Protein AF-A0A961MLX3-F1 (afdb_monomer_lite)

Foldseek 3Di:
DDDDDDDDDDDDPDDDDDDDDDDDDPDPPDPCPPFFDAEQQRAGDHPPDHELAFGPAQDWDWDWDDDPQKIKTWTKTRPGRFKIKIWIWMKRAQPWDQDPVRDIDSGDIDIKIFMKMKGWPDDCDQVDDAFTKMWIFTRPPMPCPGTDIDIHTDDDDD

Sequence (158 aa):
MSQKRLRAGAAVLTMASATALAVGQTAPAQEARPRPSLNLYGTTGLIDMPSAQAQPDGQISISYSQFGETSRRNFNFQILPRLSGTLRYSTIKNWGQNDDNGVYDPTYDLYDRSFDLQLQILDEDYDGWVPSLALGFRDFLGTGVYSSEYLVASKTVA

pLDDT: mean 83.06, std 21.14, range [33.16, 97.88]

Radius of gyration: 25.74 Å; chains: 1; bounding box: 54×80×64 Å

Secondary structure (DSSP, 8-state):
--------------------------------PPPPPB-TTSSBBSSS-B-SPPPPTT-EEEEEEEETTEEEEEEEEEEETTEEEEEEEEEETT--EE-TTS-EETTPPEEEEEEEEEEEEE---SSSSPPEEEEEEEEEES-STT-EEEEEEE----

Structure (mmCIF, N/CA/C/O backbone):
data_AF-A0A961MLX3-F1
#
_entry.id   AF-A0A961MLX3-F1
#
loop_
_atom_site.group_PDB
_atom_site.id
_atom_site.type_symbol
_atom_site.label_atom_id
_atom_site.label_alt_id
_atom_site.label_comp_id
_atom_site.label_asym_id
_atom_site.label_entity_id
_atom_site.label_seq_id
_atom_site.pdbx_PDB_ins_code
_atom_site.Cartn_x
_atom_site.Cartn_y
_atom_site.Cartn_z
_atom_site.occupancy
_atom_site.B_iso_or_equiv
_atom_site.auth_seq_id
_atom_site.auth_comp_id
_atom_site.auth_asym_id
_atom_site.auth_atom_id
_atom_site.pdbx_PDB_model_num
ATOM 1 N N . MET A 1 1 ? 35.496 69.525 -7.543 1.00 43.38 1 MET A N 1
ATOM 2 C CA . MET A 1 1 ? 34.568 68.545 -8.148 1.00 43.38 1 MET A CA 1
ATOM 3 C C . MET A 1 1 ? 34.378 67.403 -7.167 1.00 43.38 1 MET A C 1
ATOM 5 O O . MET A 1 1 ? 35.348 66.776 -6.773 1.00 43.38 1 MET A O 1
ATOM 9 N N . SER A 1 2 ? 33.143 67.260 -6.691 1.00 43.69 2 SER A N 1
ATOM 10 C CA . SER A 1 2 ? 32.658 66.187 -5.813 1.00 43.69 2 SER A CA 1
ATOM 11 C C . SER A 1 2 ? 32.575 64.854 -6.575 1.00 43.69 2 SER A C 1
ATOM 13 O O . SER A 1 2 ? 32.663 64.885 -7.800 1.00 43.69 2 SER A O 1
ATOM 15 N N . GLN A 1 3 ? 32.337 63.758 -5.835 1.00 37.81 3 GLN A N 1
ATOM 16 C CA . GLN A 1 3 ? 31.861 62.399 -6.194 1.00 37.81 3 GLN A CA 1
ATOM 17 C C . GLN A 1 3 ? 32.848 61.331 -5.686 1.00 37.81 3 GLN A C 1
ATOM 19 O O . GLN A 1 3 ? 34.026 61.389 -5.997 1.00 37.81 3 GLN A O 1
ATOM 24 N N . LYS A 1 4 ? 32.492 60.292 -4.932 1.00 37.03 4 LYS A N 1
ATOM 25 C CA . LYS A 1 4 ? 31.349 59.943 -4.073 1.00 37.03 4 LYS A CA 1
ATOM 26 C C . LYS A 1 4 ? 31.884 58.774 -3.224 1.00 37.03 4 LYS A C 1
ATOM 28 O O . LYS A 1 4 ? 32.527 57.874 -3.754 1.00 37.03 4 LYS A O 1
ATOM 33 N N . ARG A 1 5 ? 31.676 58.804 -1.906 1.00 39.97 5 ARG A N 1
ATOM 34 C CA . ARG A 1 5 ? 32.113 57.748 -0.974 1.00 39.97 5 ARG A CA 1
ATOM 35 C C . ARG A 1 5 ? 31.166 56.548 -1.066 1.00 39.97 5 ARG A C 1
ATOM 37 O O . ARG A 1 5 ? 29.972 56.731 -0.849 1.00 39.97 5 ARG A O 1
ATOM 44 N N . LEU A 1 6 ? 31.686 55.340 -1.291 1.00 40.78 6 LEU A N 1
ATOM 45 C CA . LEU A 1 6 ? 30.962 54.094 -1.013 1.00 40.78 6 LEU A CA 1
ATOM 46 C C . LEU A 1 6 ? 31.455 53.523 0.318 1.00 40.78 6 LEU A C 1
ATOM 48 O O . LEU A 1 6 ? 32.586 53.064 0.443 1.00 40.78 6 LEU A O 1
ATOM 52 N N . ARG A 1 7 ? 30.596 53.615 1.334 1.00 37.34 7 ARG A N 1
ATOM 53 C CA . ARG A 1 7 ? 30.758 52.941 2.623 1.00 37.34 7 ARG A CA 1
ATOM 54 C C . ARG A 1 7 ? 30.156 51.543 2.495 1.00 37.34 7 ARG A C 1
ATOM 56 O O . ARG A 1 7 ? 28.944 51.427 2.348 1.00 37.34 7 ARG A O 1
ATOM 63 N N . ALA A 1 8 ? 30.987 50.508 2.557 1.00 38.72 8 ALA A N 1
ATOM 64 C CA . ALA A 1 8 ? 30.527 49.140 2.761 1.00 38.72 8 ALA A CA 1
ATOM 65 C C . ALA A 1 8 ? 30.094 48.997 4.229 1.00 38.72 8 ALA A C 1
ATOM 67 O O . ALA A 1 8 ? 30.926 48.980 5.135 1.00 38.72 8 ALA A O 1
ATOM 68 N N . GLY A 1 9 ? 28.783 48.998 4.469 1.00 33.16 9 GLY A N 1
ATOM 69 C CA . GLY A 1 9 ? 28.202 48.703 5.773 1.00 33.16 9 GLY A CA 1
ATOM 70 C C . GLY A 1 9 ? 28.169 47.194 5.990 1.00 33.16 9 GLY A C 1
ATOM 71 O O . GLY A 1 9 ? 27.467 46.485 5.276 1.00 33.16 9 GLY A O 1
ATOM 72 N N . ALA A 1 10 ? 28.926 46.710 6.973 1.00 35.66 10 ALA A N 1
ATOM 73 C CA . ALA A 1 10 ? 28.793 45.357 7.491 1.00 35.66 10 ALA A CA 1
ATOM 74 C C . ALA A 1 10 ? 27.501 45.275 8.320 1.00 35.66 10 ALA A C 1
ATOM 76 O O . ALA A 1 10 ? 27.455 45.731 9.461 1.00 35.66 10 ALA A O 1
ATOM 77 N N . ALA A 1 11 ? 26.435 44.736 7.729 1.00 33.75 11 ALA A N 1
ATOM 78 C CA . ALA A 1 11 ? 25.225 44.374 8.455 1.00 33.75 11 ALA A CA 1
ATOM 79 C C . ALA A 1 11 ? 25.429 42.982 9.068 1.00 33.75 11 ALA A C 1
ATOM 81 O O . ALA A 1 11 ? 25.346 41.962 8.386 1.00 33.75 11 ALA A O 1
ATOM 82 N N . VAL A 1 12 ? 25.751 42.955 10.360 1.00 34.78 12 VAL A N 1
ATOM 83 C CA . VAL A 1 12 ? 25.765 41.742 11.181 1.00 34.78 12 VAL A CA 1
ATOM 84 C C . VAL A 1 12 ? 24.313 41.307 11.379 1.00 34.78 12 VAL A C 1
ATOM 86 O O . VAL A 1 12 ? 23.543 41.980 12.060 1.00 34.78 12 VAL A O 1
ATOM 89 N N . LEU A 1 13 ? 23.931 40.196 10.752 1.00 33.34 13 LEU A N 1
ATOM 90 C CA . LEU A 1 13 ? 22.625 39.568 10.925 1.00 33.34 13 LEU A CA 1
ATOM 91 C C . LEU A 1 13 ? 22.658 38.731 12.217 1.00 33.34 13 LEU A C 1
ATOM 93 O O . LEU A 1 13 ? 23.042 37.564 12.213 1.00 33.34 13 LEU A O 1
ATOM 97 N N . THR A 1 14 ? 22.308 39.331 13.352 1.00 35.12 14 THR A N 1
ATOM 98 C CA . THR A 1 14 ? 22.075 38.589 14.599 1.00 35.12 14 THR A CA 1
ATOM 99 C C . THR A 1 14 ? 20.741 37.849 14.503 1.00 35.12 14 THR A C 1
ATOM 101 O O . THR A 1 14 ? 19.685 38.453 14.681 1.00 35.12 14 THR A O 1
ATOM 104 N N . MET A 1 15 ? 20.776 36.541 14.230 1.00 34.03 15 MET A N 1
ATOM 105 C CA . MET A 1 15 ? 19.631 35.660 14.468 1.00 34.03 15 MET A CA 1
ATOM 106 C C . MET A 1 15 ? 19.489 35.425 15.974 1.00 34.03 15 MET A C 1
ATOM 108 O O . MET A 1 15 ? 20.294 34.725 16.584 1.00 34.03 15 MET A O 1
ATOM 112 N N . ALA A 1 16 ? 18.470 36.030 16.580 1.00 37.84 16 ALA A N 1
ATOM 113 C CA . ALA A 1 16 ? 18.061 35.731 17.944 1.00 37.84 16 ALA A CA 1
ATOM 114 C C . ALA A 1 16 ? 17.229 34.438 17.945 1.00 37.84 16 ALA A C 1
ATOM 116 O O . ALA A 1 16 ? 16.046 34.447 17.607 1.00 37.84 16 ALA A O 1
ATOM 117 N N . SER A 1 17 ? 17.852 33.317 18.310 1.00 36.47 17 SER A N 1
ATOM 118 C CA . SER A 1 17 ? 17.146 32.072 18.619 1.00 36.47 17 SER A CA 1
ATOM 119 C C . SER A 1 17 ? 16.382 32.233 19.932 1.00 36.47 17 SER A C 1
ATOM 121 O O . SER A 1 17 ? 16.975 32.240 21.008 1.00 36.47 17 SER A O 1
ATOM 123 N N . ALA A 1 18 ? 15.059 32.360 19.853 1.00 37.78 18 ALA A N 1
ATOM 124 C CA . ALA A 1 18 ? 14.178 32.273 21.010 1.00 37.78 18 ALA A CA 1
ATOM 125 C C . ALA A 1 18 ? 13.881 30.795 21.312 1.00 37.78 18 ALA A C 1
ATOM 127 O O . ALA A 1 18 ? 12.952 30.204 20.766 1.00 37.78 18 ALA A O 1
ATOM 128 N N . THR A 1 19 ? 14.683 30.174 22.174 1.00 42.44 19 THR A N 1
ATOM 129 C CA . THR A 1 19 ? 14.335 28.893 22.807 1.00 42.44 19 THR A CA 1
ATOM 130 C C . THR A 1 19 ? 13.223 29.127 23.826 1.00 42.44 19 THR A C 1
ATOM 132 O O . THR A 1 19 ? 13.474 29.609 24.929 1.00 42.44 19 THR A O 1
ATOM 135 N N . ALA A 1 20 ? 11.986 28.797 23.457 1.00 45.84 20 ALA A N 1
ATOM 136 C CA . ALA A 1 20 ? 10.875 28.716 24.395 1.00 45.84 20 ALA A CA 1
ATOM 137 C C . ALA A 1 20 ? 10.983 27.409 25.197 1.00 45.84 20 ALA A C 1
ATOM 139 O O . ALA A 1 20 ? 10.870 26.314 24.649 1.00 45.84 20 ALA A O 1
ATOM 140 N N . LEU A 1 21 ? 11.216 27.533 26.504 1.00 43.00 21 LEU A N 1
ATOM 141 C CA . LEU A 1 21 ? 11.082 26.450 27.476 1.00 43.00 21 LEU A CA 1
ATOM 142 C C . LEU A 1 21 ? 9.595 26.087 27.591 1.00 43.00 21 LEU A C 1
ATOM 144 O O . LEU A 1 21 ? 8.827 26.792 28.244 1.00 43.00 21 LEU A O 1
ATOM 148 N N . ALA A 1 22 ? 9.175 25.006 26.935 1.00 46.66 22 ALA A N 1
ATOM 149 C CA . ALA A 1 22 ? 7.841 24.454 27.120 1.00 46.66 22 ALA A CA 1
ATOM 150 C C . ALA A 1 22 ? 7.778 23.734 28.477 1.00 46.66 22 ALA A C 1
ATOM 152 O O . ALA A 1 22 ? 8.381 22.680 28.672 1.00 46.66 22 ALA A O 1
ATOM 153 N N . VAL A 1 23 ? 7.059 24.336 29.425 1.00 50.19 23 VAL A N 1
ATOM 154 C CA . VAL A 1 23 ? 6.650 23.704 30.684 1.00 50.19 23 VAL A CA 1
ATOM 155 C C . VAL A 1 23 ? 5.821 22.465 30.343 1.00 50.19 23 VAL A C 1
ATOM 157 O O . VAL A 1 23 ? 4.863 22.549 29.575 1.00 50.19 23 VAL A O 1
ATOM 160 N N . GLY A 1 24 ? 6.225 21.316 30.887 1.00 52.16 24 GLY A N 1
ATOM 161 C CA . GLY A 1 24 ? 5.624 20.015 30.620 1.00 52.16 24 GLY A CA 1
ATOM 162 C C . GLY A 1 24 ? 4.130 19.996 30.928 1.00 52.16 24 GLY A C 1
ATOM 163 O O . GLY A 1 24 ? 3.722 20.017 32.087 1.00 52.16 24 GLY A O 1
ATOM 164 N N . GLN A 1 25 ? 3.317 19.919 29.879 1.00 50.12 25 GLN A N 1
ATOM 165 C CA . GLN A 1 25 ? 1.938 19.478 29.992 1.00 50.12 25 GLN A CA 1
ATOM 166 C C . GLN A 1 25 ? 1.969 17.953 30.089 1.00 50.12 25 GLN A C 1
ATOM 168 O O . GLN A 1 25 ? 2.383 17.274 29.149 1.00 50.12 25 GLN A O 1
ATOM 173 N N . THR A 1 26 ? 1.559 17.398 31.229 1.00 50.62 26 THR A N 1
ATOM 174 C CA . THR A 1 26 ? 1.228 15.976 31.317 1.00 50.62 26 THR A CA 1
ATOM 175 C C . THR A 1 26 ? -0.010 15.758 30.458 1.00 50.62 26 THR A C 1
ATOM 177 O O . THR A 1 26 ? -1.132 16.009 30.901 1.00 50.62 26 THR A O 1
ATOM 180 N N . ALA A 1 27 ? 0.193 15.361 29.203 1.00 55.50 27 ALA A N 1
ATOM 181 C CA . ALA A 1 27 ? -0.890 14.850 28.385 1.00 55.50 27 ALA A CA 1
ATOM 182 C C . ALA A 1 27 ? -1.490 13.641 29.123 1.00 55.50 27 ALA A C 1
ATOM 184 O O . ALA A 1 27 ? -0.719 12.805 29.613 1.00 55.50 27 ALA A O 1
ATOM 185 N N . PRO A 1 28 ? -2.824 13.534 29.255 1.00 48.88 28 PRO A N 1
ATOM 186 C CA . PRO A 1 28 ? -3.419 12.292 29.720 1.00 48.88 28 PRO A CA 1
ATOM 187 C C . PRO A 1 28 ? -2.887 11.161 28.838 1.00 48.88 28 PRO A C 1
ATOM 189 O O . PRO A 1 28 ? -2.875 11.285 27.612 1.00 48.88 28 PRO A O 1
ATOM 192 N N . ALA A 1 29 ? -2.392 10.091 29.464 1.00 52.06 29 ALA A N 1
ATOM 193 C CA . ALA A 1 29 ? -2.020 8.874 28.763 1.00 52.06 29 ALA A CA 1
ATOM 194 C C . ALA A 1 29 ? -3.293 8.332 28.113 1.00 52.06 29 ALA A C 1
ATOM 196 O O . ALA A 1 29 ? -4.110 7.681 28.758 1.00 52.06 29 ALA A O 1
ATOM 197 N N . GLN A 1 30 ? -3.507 8.710 26.856 1.00 56.50 30 GLN A N 1
ATOM 198 C CA . GLN A 1 30 ? -4.608 8.220 26.055 1.00 56.50 30 GLN A CA 1
ATOM 199 C C . GLN A 1 30 ? -4.426 6.712 25.997 1.00 56.50 30 GLN A C 1
ATOM 201 O O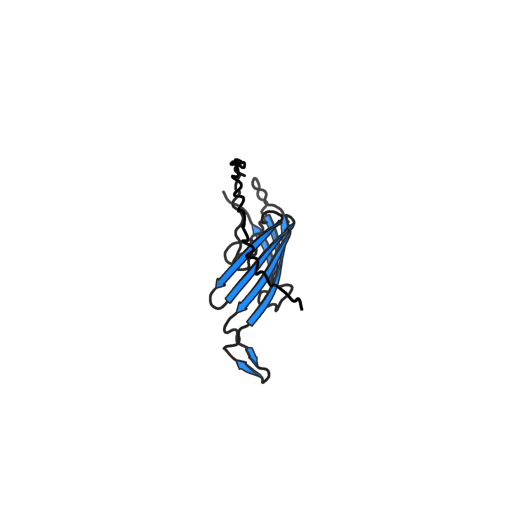 . GLN A 1 30 ? -3.347 6.251 25.625 1.00 56.50 30 GLN A O 1
ATOM 206 N N . GLU A 1 31 ? -5.434 5.978 26.463 1.00 47.69 31 GLU A N 1
ATOM 207 C CA . GLU A 1 31 ? -5.468 4.523 26.458 1.00 47.69 31 GLU A CA 1
ATOM 208 C C . GLU A 1 31 ? -5.074 4.066 25.053 1.00 47.69 31 GLU A C 1
ATOM 210 O O . GLU A 1 31 ? -5.827 4.230 24.089 1.00 47.69 31 GLU A O 1
ATOM 215 N N . ALA A 1 32 ? -3.812 3.658 24.907 1.00 54.56 32 ALA A N 1
ATOM 216 C CA . ALA A 1 32 ? -3.197 3.478 23.609 1.00 54.56 32 ALA A CA 1
ATOM 217 C C . ALA A 1 32 ? -3.689 2.142 23.077 1.00 54.56 32 ALA A C 1
ATOM 219 O O . ALA A 1 32 ? -2.979 1.138 23.134 1.00 54.56 32 ALA A O 1
ATOM 220 N N . ARG A 1 33 ? -4.929 2.121 22.575 1.00 60.25 33 ARG A N 1
ATOM 221 C CA . ARG A 1 33 ? -5.352 1.067 21.662 1.00 60.25 33 ARG A CA 1
ATOM 222 C C . ARG A 1 33 ? -4.255 0.986 20.602 1.00 60.25 33 ARG A C 1
ATOM 224 O O . ARG A 1 33 ? -3.944 2.025 20.006 1.00 60.25 33 ARG A O 1
ATOM 231 N N . PRO A 1 34 ? -3.605 -0.179 20.428 1.00 68.06 34 PRO A N 1
ATOM 232 C CA . PRO A 1 34 ? -2.506 -0.301 19.493 1.00 68.06 34 PRO A CA 1
ATOM 233 C C . PRO A 1 34 ? -2.983 0.202 18.141 1.00 68.06 34 PRO A C 1
ATOM 235 O O . PRO A 1 34 ? -3.974 -0.293 17.601 1.00 68.06 34 PRO A O 1
ATOM 238 N N . ARG A 1 35 ? -2.323 1.240 17.627 1.00 82.00 35 ARG A N 1
ATOM 239 C CA . ARG A 1 35 ? -2.662 1.767 16.313 1.00 82.00 35 ARG A CA 1
ATOM 240 C C . ARG A 1 35 ? -2.501 0.625 15.303 1.00 82.00 35 ARG A C 1
ATOM 242 O O . ARG A 1 35 ? -1.435 0.001 15.308 1.00 82.00 35 ARG A O 1
ATOM 249 N N . PRO A 1 36 ? -3.499 0.361 14.444 1.00 89.62 36 PRO A N 1
ATOM 250 C CA . PRO A 1 36 ? -3.369 -0.660 13.418 1.00 89.62 36 PRO A CA 1
ATOM 251 C C . PRO A 1 36 ? -2.115 -0.419 12.571 1.00 89.62 36 PRO A C 1
ATOM 253 O O . PRO A 1 36 ? -1.789 0.723 12.234 1.00 89.62 36 PRO A O 1
ATOM 256 N N . SER A 1 37 ? -1.383 -1.476 12.231 1.00 93.19 37 SER A N 1
ATOM 257 C CA . SER A 1 37 ? -0.196 -1.360 11.384 1.00 93.19 37 SER A CA 1
ATOM 258 C C . SER A 1 37 ? -0.565 -1.046 9.933 1.00 93.19 37 SER A C 1
ATOM 260 O O . SER A 1 37 ? -1.704 -1.239 9.505 1.00 93.19 37 SER A O 1
ATOM 262 N N . LEU A 1 38 ? 0.415 -0.571 9.166 1.00 94.69 38 LEU A N 1
ATOM 263 C CA . LEU A 1 38 ? 0.309 -0.450 7.714 1.00 94.69 38 LEU A CA 1
ATOM 264 C C . LEU A 1 38 ? 1.005 -1.645 7.059 1.00 94.69 38 LEU A C 1
ATOM 266 O O . LEU A 1 38 ? 2.059 -2.085 7.524 1.00 94.69 38 LEU A O 1
ATOM 270 N N . ASN A 1 39 ? 0.422 -2.149 5.978 1.00 95.19 39 ASN A N 1
ATOM 271 C CA . ASN A 1 39 ? 0.994 -3.212 5.163 1.00 95.19 39 ASN A CA 1
ATOM 272 C C . ASN A 1 39 ? 2.048 -2.670 4.175 1.00 95.19 39 ASN A C 1
ATOM 274 O O . ASN A 1 39 ? 2.297 -1.464 4.092 1.00 95.19 39 ASN A O 1
ATOM 278 N N . LEU A 1 40 ? 2.662 -3.547 3.378 1.00 95.56 40 LEU A N 1
ATOM 279 C CA . LEU A 1 40 ? 3.665 -3.180 2.371 1.00 95.56 40 LEU A CA 1
ATOM 280 C C . LEU A 1 40 ? 3.087 -2.309 1.237 1.00 95.56 40 LEU A C 1
ATOM 282 O O . LEU A 1 40 ? 3.844 -1.597 0.571 1.00 95.56 40 LEU A O 1
ATOM 286 N N . TYR A 1 41 ? 1.764 -2.313 1.050 1.00 95.00 41 TYR A N 1
ATOM 287 C CA . TYR A 1 41 ? 1.027 -1.441 0.125 1.00 95.00 41 TYR A CA 1
ATOM 288 C C . TYR A 1 41 ? 0.636 -0.094 0.753 1.00 95.00 41 TYR A C 1
ATOM 290 O O . TYR A 1 41 ? 0.085 0.763 0.065 1.00 95.00 41 TYR A O 1
ATOM 298 N N . GLY A 1 42 ? 0.923 0.101 2.042 1.00 93.56 42 GLY A N 1
ATOM 299 C CA . GLY A 1 42 ? 0.584 1.279 2.830 1.00 93.56 42 GLY A CA 1
ATOM 300 C C . GLY A 1 42 ? -0.837 1.277 3.407 1.00 93.56 42 GLY A C 1
ATOM 301 O O . GLY A 1 42 ? -1.118 2.078 4.290 1.00 93.56 42 GLY A O 1
ATOM 302 N N . THR A 1 43 ? -1.735 0.390 2.979 1.00 94.75 43 THR A N 1
ATOM 303 C CA . THR A 1 43 ? -3.084 0.290 3.562 1.00 94.75 43 THR A CA 1
ATOM 304 C C . THR A 1 43 ? -3.027 -0.334 4.958 1.00 94.75 43 THR A C 1
ATOM 306 O O . THR A 1 43 ? -2.104 -1.093 5.260 1.00 94.75 43 THR A O 1
ATOM 309 N N . THR A 1 44 ? -4.016 -0.072 5.814 1.00 95.06 44 THR A N 1
ATOM 310 C CA . THR A 1 44 ? -4.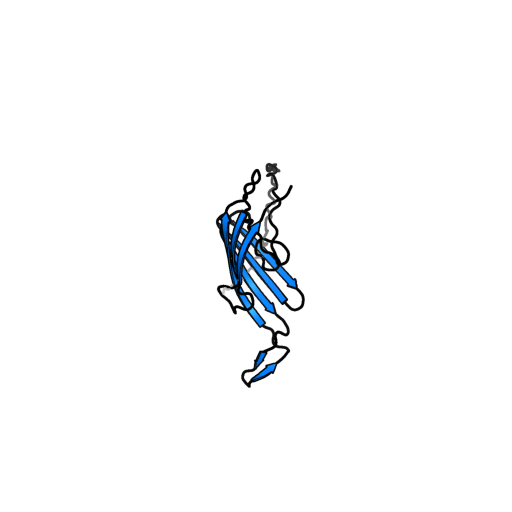087 -0.719 7.134 1.00 95.06 44 THR A CA 1
ATOM 311 C C . THR A 1 44 ? -4.103 -2.239 6.996 1.00 95.06 44 THR A C 1
ATOM 313 O O . THR A 1 44 ? -4.857 -2.793 6.194 1.00 95.06 44 THR A O 1
ATOM 316 N N . GLY A 1 45 ? -3.258 -2.920 7.765 1.00 94.75 45 GLY A N 1
ATOM 317 C CA . GLY A 1 45 ? -3.088 -4.360 7.663 1.00 94.75 45 GLY A CA 1
ATOM 318 C C . GLY A 1 45 ? -1.741 -4.855 8.167 1.00 94.75 45 GLY A C 1
ATOM 319 O O . GLY A 1 45 ? -0.948 -4.123 8.760 1.00 94.75 45 GLY A O 1
ATOM 320 N N . LEU A 1 46 ? -1.502 -6.132 7.913 1.00 92.88 46 LEU A N 1
ATOM 321 C CA . LEU A 1 46 ? -0.218 -6.803 8.111 1.00 92.88 46 LEU A CA 1
ATOM 322 C C . LEU A 1 46 ? 0.506 -6.896 6.765 1.00 92.88 46 LEU A C 1
ATOM 324 O O . LEU A 1 46 ? -0.104 -6.599 5.753 1.00 92.88 46 LEU A O 1
ATOM 328 N N . ILE A 1 47 ? 1.764 -7.349 6.746 1.00 93.62 47 ILE A N 1
ATOM 329 C CA . ILE A 1 47 ? 2.633 -7.590 5.565 1.00 93.62 47 ILE A CA 1
ATOM 330 C C . ILE A 1 47 ? 1.956 -7.335 4.203 1.00 93.62 47 ILE A C 1
ATOM 332 O O . ILE A 1 47 ? 2.108 -6.245 3.670 1.00 93.62 47 ILE A O 1
ATOM 336 N N . ASP A 1 48 ? 1.163 -8.277 3.683 1.00 93.12 48 ASP A N 1
ATOM 337 C CA . ASP A 1 48 ? 0.368 -8.081 2.456 1.00 93.12 48 ASP A CA 1
ATOM 338 C C . ASP A 1 48 ? -1.149 -8.126 2.697 1.00 93.12 48 ASP A C 1
ATOM 340 O O . ASP A 1 48 ? -1.938 -7.703 1.848 1.00 93.12 48 ASP A O 1
ATOM 344 N N . MET A 1 49 ? -1.567 -8.612 3.867 1.00 95.19 49 MET A N 1
ATOM 345 C CA . MET A 1 49 ? -2.967 -8.836 4.204 1.00 95.19 49 MET A CA 1
ATOM 346 C C . MET A 1 49 ? -3.621 -7.529 4.678 1.00 95.19 49 MET A C 1
ATOM 348 O O . MET A 1 49 ? -3.186 -6.973 5.692 1.00 95.19 49 MET A O 1
ATOM 352 N N . PRO A 1 50 ? -4.667 -7.031 3.995 1.00 95.56 50 PRO A N 1
ATOM 353 C CA . PRO A 1 50 ? -5.412 -5.874 4.475 1.00 95.56 50 PRO A CA 1
ATOM 354 C C . PRO A 1 50 ? -6.143 -6.192 5.789 1.00 95.56 50 PRO A C 1
ATOM 356 O O . PRO A 1 50 ? -6.410 -7.350 6.105 1.00 95.56 50 PRO A O 1
ATOM 359 N N . SER A 1 51 ? -6.472 -5.153 6.551 1.00 95.56 51 SER A N 1
ATOM 360 C CA . SER A 1 51 ? -7.309 -5.214 7.755 1.00 95.56 51 SER A CA 1
ATOM 361 C C . SER A 1 51 ? -8.477 -4.239 7.618 1.00 95.56 51 SER A C 1
ATOM 363 O O . SER A 1 51 ? -8.354 -3.194 6.973 1.00 95.56 51 SER A O 1
ATOM 365 N N . ALA A 1 52 ? -9.607 -4.573 8.240 1.00 96.50 52 ALA A N 1
ATOM 366 C CA . ALA A 1 52 ? -10.799 -3.731 8.266 1.00 96.50 52 ALA A CA 1
ATOM 367 C C . ALA A 1 52 ? -10.682 -2.532 9.221 1.00 96.50 52 ALA A C 1
ATOM 369 O O . ALA A 1 52 ? -11.533 -1.647 9.208 1.00 96.50 52 ALA A O 1
ATOM 370 N N . GLN A 1 53 ? -9.635 -2.494 10.045 1.00 93.25 53 GLN A N 1
ATOM 371 C CA . GLN A 1 53 ? -9.428 -1.430 11.019 1.00 93.25 53 GLN A CA 1
ATOM 372 C C . GLN A 1 53 ? -9.130 -0.084 10.334 1.00 93.25 53 GLN A C 1
ATOM 374 O O . GLN A 1 53 ? -8.379 -0.014 9.356 1.00 93.25 53 GLN A O 1
ATOM 379 N N . ALA A 1 54 ? -9.679 0.999 10.882 1.00 93.94 54 ALA A N 1
ATOM 380 C CA . ALA A 1 54 ? -9.367 2.361 10.459 1.00 93.94 54 ALA A CA 1
ATOM 381 C C . ALA A 1 54 ? -8.166 2.935 11.228 1.00 93.94 54 ALA A C 1
ATOM 383 O O . ALA A 1 54 ? -7.945 2.615 12.399 1.00 93.94 54 ALA A O 1
ATOM 384 N N . GLN A 1 55 ? -7.391 3.800 10.570 1.00 94.44 55 GLN A N 1
ATOM 385 C CA . GLN A 1 55 ? -6.408 4.633 11.264 1.00 94.44 55 GLN A CA 1
ATOM 386 C C . GLN A 1 55 ? -7.116 5.782 12.002 1.00 94.44 55 GLN A C 1
ATOM 388 O O . GLN A 1 55 ? -8.265 6.100 11.684 1.00 94.44 55 GLN A O 1
ATOM 393 N N . PRO A 1 56 ? -6.444 6.442 12.963 1.00 92.75 56 PRO A N 1
ATOM 394 C CA . PRO A 1 56 ? -6.915 7.699 13.530 1.00 92.75 56 PRO A CA 1
ATOM 395 C C . PRO A 1 56 ? -7.326 8.717 12.457 1.00 92.75 56 PRO A C 1
ATOM 397 O O . PRO A 1 56 ? -6.641 8.877 11.445 1.00 92.75 56 PRO A O 1
ATOM 400 N N . ASP A 1 57 ? -8.435 9.413 12.698 1.00 93.19 57 ASP A N 1
ATOM 401 C CA . ASP A 1 57 ? -8.983 10.390 11.756 1.00 93.19 57 ASP A CA 1
ATOM 402 C C . ASP A 1 57 ? -7.981 11.510 11.432 1.00 93.19 57 ASP A C 1
ATOM 404 O O . ASP A 1 57 ? -7.233 11.971 12.299 1.00 93.19 57 ASP A O 1
ATOM 408 N N . GLY A 1 58 ? -7.934 11.915 10.162 1.00 93.19 58 GLY A N 1
ATOM 409 C CA . GLY A 1 58 ? -6.987 12.911 9.656 1.00 93.19 58 GLY A CA 1
ATOM 410 C C . GLY A 1 58 ? -5.516 12.474 9.658 1.00 93.19 58 GLY A C 1
ATOM 411 O O . GLY A 1 58 ? -4.632 13.298 9.408 1.00 93.19 58 GLY A O 1
ATOM 412 N N . GLN A 1 59 ? -5.209 11.204 9.942 1.00 93.62 59 GLN A N 1
ATOM 413 C CA . GLN A 1 59 ? -3.829 10.737 9.958 1.00 93.62 59 GLN A CA 1
ATOM 414 C C . GLN A 1 59 ? -3.223 10.679 8.555 1.00 93.62 59 GLN A C 1
ATOM 416 O O . GLN A 1 59 ? -3.788 10.104 7.626 1.00 93.62 59 GLN A O 1
ATOM 421 N N . ILE A 1 60 ? -1.999 11.193 8.448 1.00 95.75 60 ILE A N 1
ATOM 422 C CA . ILE A 1 60 ? -1.137 11.042 7.278 1.00 95.75 60 ILE A CA 1
ATOM 423 C C . ILE A 1 60 ? 0.008 10.099 7.640 1.00 95.75 60 ILE A C 1
ATOM 425 O O . ILE A 1 60 ? 0.552 10.144 8.746 1.00 95.75 60 ILE A O 1
ATOM 429 N N . SER A 1 61 ? 0.378 9.213 6.724 1.00 94.56 61 SER A N 1
ATOM 430 C CA . SER A 1 61 ? 1.538 8.337 6.874 1.00 94.56 61 SER A CA 1
ATOM 431 C C . SER A 1 61 ? 2.283 8.217 5.554 1.00 94.56 61 SER A C 1
ATOM 433 O O . SER A 1 61 ? 1.690 8.227 4.480 1.00 94.56 61 SER A O 1
ATOM 435 N N . ILE A 1 62 ? 3.604 8.119 5.645 1.00 96.56 62 ILE A N 1
ATOM 436 C CA . ILE A 1 62 ? 4.483 7.890 4.503 1.00 96.56 62 ILE A CA 1
ATOM 437 C C . ILE A 1 62 ? 5.230 6.601 4.788 1.00 96.56 62 ILE A C 1
ATOM 439 O O . ILE A 1 62 ? 5.773 6.430 5.881 1.00 96.56 62 ILE A O 1
ATOM 443 N N . SER A 1 63 ? 5.250 5.693 3.820 1.00 95.56 63 SER A N 1
ATOM 444 C CA . SER A 1 63 ? 5.973 4.434 3.951 1.00 95.56 63 SER A CA 1
ATOM 445 C C . SER A 1 63 ? 6.765 4.109 2.694 1.00 95.56 63 SER A C 1
ATOM 447 O O . SER A 1 63 ? 6.414 4.492 1.577 1.00 95.56 63 SER A O 1
ATOM 449 N N . TYR A 1 64 ? 7.862 3.393 2.904 1.00 96.88 64 TYR A N 1
ATOM 450 C CA . TYR A 1 64 ? 8.662 2.792 1.855 1.00 96.88 64 TYR A CA 1
ATOM 451 C C . TYR A 1 64 ? 8.753 1.300 2.136 1.00 96.88 64 TYR A C 1
ATOM 453 O O . TYR A 1 64 ? 9.090 0.904 3.253 1.00 96.88 64 TYR A O 1
ATOM 461 N N . SER A 1 65 ? 8.469 0.482 1.131 1.00 96.12 65 SER A N 1
ATOM 462 C CA . SER A 1 65 ? 8.641 -0.961 1.206 1.00 96.12 65 SER A CA 1
ATOM 463 C C . SER A 1 65 ? 9.440 -1.465 0.009 1.00 96.12 65 SER A C 1
ATOM 465 O O . SER A 1 65 ? 9.317 -0.970 -1.111 1.00 96.12 65 SER A O 1
ATOM 467 N N . GLN A 1 66 ? 10.281 -2.462 0.262 1.00 95.56 66 GLN A N 1
ATOM 468 C CA . GLN A 1 66 ? 11.025 -3.194 -0.754 1.00 95.56 66 GLN A CA 1
ATOM 469 C C . GLN A 1 66 ? 10.784 -4.678 -0.509 1.00 95.56 66 GLN A C 1
ATOM 471 O O . GLN A 1 66 ? 11.026 -5.166 0.594 1.00 95.56 66 GLN A O 1
ATOM 476 N N . PHE A 1 67 ? 10.336 -5.390 -1.535 1.00 94.00 67 PHE A N 1
ATOM 477 C CA . PHE A 1 67 ? 10.196 -6.838 -1.500 1.00 94.00 67 PHE A CA 1
ATOM 478 C C . PHE A 1 67 ? 10.704 -7.421 -2.816 1.00 94.00 67 PHE A C 1
ATOM 480 O O . PHE A 1 67 ? 10.116 -7.188 -3.873 1.00 94.00 67 PHE A O 1
ATOM 487 N N . GLY A 1 68 ? 11.831 -8.135 -2.754 1.00 93.94 68 GLY A N 1
ATOM 488 C CA . GLY A 1 68 ? 12.535 -8.600 -3.948 1.00 93.94 68 GLY A CA 1
ATOM 489 C C . GLY A 1 68 ? 12.848 -7.442 -4.899 1.00 93.94 68 GLY A C 1
ATOM 490 O O . GLY A 1 68 ? 13.409 -6.424 -4.490 1.00 93.94 68 GLY A O 1
ATOM 491 N N . GLU A 1 69 ? 12.438 -7.583 -6.157 1.00 94.31 69 GLU A N 1
ATOM 492 C CA . GLU A 1 69 ? 12.619 -6.589 -7.225 1.00 94.31 69 GLU A CA 1
ATOM 493 C C . GLU A 1 69 ? 11.555 -5.485 -7.235 1.00 94.31 69 GLU A C 1
ATOM 495 O O . GLU A 1 69 ? 11.644 -4.542 -8.021 1.00 94.31 69 GLU A O 1
ATOM 500 N N . THR A 1 70 ? 10.574 -5.554 -6.332 1.00 95.56 70 THR A N 1
ATOM 501 C CA . THR A 1 70 ? 9.534 -4.536 -6.224 1.00 95.56 70 THR A CA 1
ATOM 502 C C . THR A 1 70 ? 9.829 -3.537 -5.114 1.00 95.56 70 THR A C 1
ATOM 504 O O . THR A 1 70 ? 10.025 -3.909 -3.956 1.00 95.56 70 THR A O 1
ATOM 507 N N . SER A 1 71 ? 9.763 -2.253 -5.450 1.00 97.00 71 SER A N 1
ATOM 508 C CA . SER A 1 71 ? 9.772 -1.145 -4.494 1.00 97.00 71 SER A CA 1
ATOM 509 C C . SER A 1 71 ? 8.434 -0.412 -4.521 1.00 97.00 71 SER A C 1
ATOM 511 O O . SER A 1 71 ? 7.832 -0.263 -5.586 1.00 97.00 71 SER A O 1
ATOM 513 N N . ARG A 1 72 ? 7.945 0.040 -3.363 1.00 96.56 72 ARG A N 1
ATOM 514 C CA . ARG A 1 72 ? 6.701 0.812 -3.244 1.00 96.56 72 ARG A CA 1
ATOM 515 C C . ARG A 1 72 ? 6.921 1.989 -2.302 1.00 96.56 72 ARG A C 1
ATOM 517 O O . ARG A 1 72 ? 7.477 1.847 -1.215 1.00 96.56 72 ARG A O 1
ATOM 524 N N . ARG A 1 73 ? 6.487 3.166 -2.736 1.00 97.69 73 ARG A N 1
ATOM 525 C CA . ARG A 1 73 ? 6.467 4.410 -1.962 1.00 97.69 73 ARG A CA 1
ATOM 526 C C . ARG A 1 73 ? 5.011 4.786 -1.787 1.00 97.69 73 ARG A C 1
ATOM 528 O O . ARG A 1 73 ? 4.349 5.091 -2.778 1.00 97.69 73 ARG A O 1
ATOM 535 N N . ASN A 1 74 ? 4.524 4.743 -0.558 1.00 97.38 74 ASN A N 1
ATOM 536 C CA . ASN A 1 74 ? 3.119 4.981 -0.271 1.00 97.38 74 ASN A CA 1
ATOM 537 C C . ASN A 1 74 ? 2.959 6.297 0.486 1.00 97.38 74 ASN A C 1
ATOM 539 O O . ASN A 1 74 ? 3.712 6.600 1.417 1.00 97.38 74 ASN A O 1
ATOM 543 N N . PHE A 1 75 ? 1.958 7.060 0.071 1.00 97.25 75 PHE A N 1
ATOM 544 C CA . PHE A 1 75 ? 1.456 8.234 0.756 1.00 97.25 75 PHE A CA 1
ATOM 545 C C . PHE A 1 75 ? 0.005 7.962 1.148 1.00 97.25 75 PHE A C 1
ATOM 547 O O . PHE A 1 75 ? -0.880 7.845 0.299 1.00 97.25 75 PHE A O 1
ATOM 554 N N . ASN A 1 76 ? -0.217 7.815 2.446 1.00 96.19 76 ASN A N 1
ATOM 555 C CA . ASN A 1 76 ? -1.448 7.315 3.037 1.00 96.19 76 ASN A CA 1
ATOM 556 C C . ASN A 1 76 ? -2.144 8.437 3.789 1.00 96.19 76 ASN A C 1
ATOM 558 O O . ASN A 1 76 ? -1.497 9.197 4.513 1.00 96.19 76 ASN A O 1
ATOM 562 N N . PHE A 1 77 ? -3.460 8.517 3.645 1.00 95.75 77 PHE A N 1
ATOM 563 C CA . PHE A 1 77 ? -4.263 9.541 4.289 1.00 95.75 77 PHE A CA 1
ATOM 564 C C . PHE A 1 77 ? -5.617 8.974 4.717 1.00 95.75 77 PHE A C 1
ATOM 566 O O . PHE A 1 77 ? -6.361 8.395 3.922 1.00 95.75 77 PHE A O 1
ATOM 573 N N . GLN A 1 78 ? -5.939 9.146 5.994 1.00 96.50 78 GLN A N 1
ATOM 574 C CA . GLN A 1 78 ? -7.260 8.867 6.541 1.00 96.50 78 GLN A CA 1
ATOM 575 C C . GLN A 1 78 ? -8.143 10.094 6.267 1.00 96.50 78 GLN A C 1
ATOM 577 O O . GLN A 1 78 ? -8.004 11.118 6.931 1.00 96.50 78 GLN A O 1
ATOM 582 N N . ILE A 1 79 ? -8.986 10.016 5.230 1.00 94.88 79 ILE A N 1
ATOM 583 C CA . ILE A 1 79 ? -9.809 11.142 4.745 1.00 94.88 79 ILE A CA 1
ATOM 584 C C . ILE A 1 79 ? -10.954 11.428 5.719 1.00 94.88 79 ILE A C 1
ATOM 586 O O . ILE A 1 79 ? -11.272 12.581 5.989 1.00 94.88 79 ILE A O 1
ATOM 590 N N . LEU A 1 80 ? -11.595 10.358 6.190 1.00 95.44 80 LEU A N 1
ATOM 591 C CA . LEU A 1 80 ? -12.693 10.357 7.158 1.00 95.44 80 LEU A CA 1
ATOM 592 C C . LEU A 1 80 ? -12.470 9.197 8.134 1.00 95.44 80 LEU A C 1
ATOM 594 O O . LEU A 1 80 ? -11.777 8.248 7.757 1.00 95.44 80 LEU A O 1
ATOM 598 N N . PRO A 1 81 ? -13.152 9.142 9.295 1.00 93.75 81 PRO A N 1
ATOM 599 C CA . PRO A 1 81 ? -12.998 8.043 10.253 1.00 93.75 81 PRO A CA 1
ATOM 600 C C . PRO A 1 81 ? -13.186 6.637 9.661 1.00 93.75 81 PRO A C 1
ATOM 602 O O . PRO A 1 81 ? -12.615 5.682 10.163 1.00 93.75 81 PRO A O 1
ATOM 605 N N . ARG A 1 82 ? -13.952 6.511 8.567 1.00 95.00 82 ARG A N 1
ATOM 606 C CA . ARG A 1 82 ? -14.225 5.241 7.875 1.00 95.00 82 ARG A CA 1
ATOM 607 C C . ARG A 1 82 ? -13.678 5.159 6.450 1.00 95.00 82 ARG A C 1
ATOM 609 O O . ARG A 1 82 ? -13.886 4.149 5.791 1.00 95.00 82 ARG A O 1
ATOM 616 N N . LEU A 1 83 ? -13.014 6.198 5.942 1.00 96.88 83 LEU A N 1
ATOM 617 C CA . LEU A 1 83 ? -12.521 6.239 4.562 1.00 96.88 83 LEU A CA 1
ATOM 618 C C . LEU A 1 83 ? -11.033 6.579 4.534 1.00 96.88 83 LEU A C 1
ATOM 620 O O . LEU A 1 83 ? -10.633 7.676 4.927 1.00 96.88 83 LEU A O 1
ATOM 624 N N . SER A 1 84 ? -10.232 5.663 4.002 1.00 96.50 84 SER A N 1
ATOM 625 C CA . SER A 1 84 ? -8.796 5.856 3.799 1.00 96.50 84 SER A CA 1
ATOM 626 C C . SER A 1 84 ? -8.438 5.820 2.319 1.00 96.50 84 SER A C 1
ATOM 628 O O . SER A 1 84 ? -8.990 5.016 1.564 1.00 96.50 84 SER A O 1
ATOM 630 N N . GLY A 1 85 ? -7.488 6.664 1.927 1.00 96.38 85 GLY A N 1
ATOM 631 C CA . GLY A 1 85 ? -6.895 6.686 0.596 1.00 96.38 85 GLY A CA 1
ATOM 632 C C . GLY A 1 85 ? -5.389 6.451 0.655 1.00 96.38 85 GLY A C 1
ATOM 633 O O . GLY A 1 85 ? -4.720 6.807 1.629 1.00 96.38 85 GLY A O 1
ATOM 634 N N . THR A 1 86 ? -4.846 5.832 -0.391 1.00 96.81 86 THR A N 1
ATOM 635 C CA . THR A 1 86 ? -3.401 5.612 -0.531 1.00 96.81 86 THR A CA 1
ATOM 636 C C . THR A 1 86 ? -2.958 5.894 -1.952 1.00 96.81 86 THR A C 1
ATOM 638 O O . THR A 1 86 ? -3.405 5.239 -2.885 1.00 96.81 86 THR A O 1
ATOM 641 N N . LEU A 1 87 ? -2.039 6.840 -2.112 1.00 96.69 87 LEU A N 1
ATOM 642 C CA . LEU A 1 87 ? -1.294 7.023 -3.352 1.00 96.69 87 LEU A CA 1
ATOM 643 C C . LEU A 1 87 ? -0.030 6.178 -3.279 1.00 96.69 87 LEU A C 1
ATOM 645 O O . LEU A 1 87 ? 0.740 6.291 -2.324 1.00 96.69 87 LEU A O 1
ATOM 649 N N . ARG A 1 88 ? 0.202 5.352 -4.293 1.00 96.12 88 ARG A N 1
ATOM 650 C CA . ARG A 1 88 ? 1.374 4.488 -4.375 1.00 96.12 88 ARG A CA 1
ATOM 651 C C . ARG A 1 88 ? 2.139 4.760 -5.657 1.00 96.12 88 ARG A C 1
ATOM 653 O O . ARG A 1 88 ? 1.583 4.783 -6.749 1.00 96.12 88 ARG A O 1
ATOM 660 N N . TYR A 1 89 ? 3.445 4.917 -5.508 1.00 96.38 89 TYR A N 1
ATOM 661 C CA . TYR A 1 89 ? 4.388 4.853 -6.611 1.00 96.38 89 TYR A CA 1
ATOM 662 C C . TYR A 1 89 ? 5.174 3.556 -6.487 1.00 96.38 89 TYR A C 1
ATOM 664 O O . TYR A 1 89 ? 5.879 3.360 -5.492 1.00 96.38 89 TYR A O 1
ATOM 672 N N . SER A 1 90 ? 5.027 2.660 -7.458 1.00 96.06 90 SER A N 1
ATOM 673 C CA . SER A 1 90 ? 5.699 1.365 -7.449 1.00 96.06 90 SER A CA 1
ATOM 674 C C . SER A 1 90 ? 6.653 1.208 -8.624 1.00 96.06 90 SER A C 1
ATOM 676 O O . SER A 1 90 ? 6.482 1.803 -9.687 1.00 96.06 90 SER A O 1
ATOM 678 N N . THR A 1 91 ? 7.701 0.427 -8.395 1.00 96.25 91 THR A N 1
ATOM 679 C CA . THR A 1 91 ? 8.670 0.048 -9.419 1.00 96.25 91 THR A CA 1
ATOM 680 C C . THR A 1 91 ? 8.904 -1.441 -9.316 1.00 96.25 91 THR A C 1
ATOM 682 O O . THR A 1 91 ? 9.225 -1.916 -8.224 1.00 96.25 91 THR A O 1
ATOM 685 N N . ILE A 1 92 ? 8.760 -2.152 -10.427 1.00 95.62 92 ILE A N 1
ATOM 686 C CA . ILE A 1 92 ? 9.094 -3.570 -10.543 1.00 95.62 92 ILE A CA 1
ATOM 687 C C . ILE A 1 92 ? 10.284 -3.660 -11.484 1.00 95.62 92 ILE A C 1
ATOM 689 O O . ILE A 1 92 ? 10.160 -3.341 -12.667 1.00 95.62 92 ILE A O 1
ATOM 693 N N . LYS A 1 93 ? 11.443 -4.022 -10.935 1.00 95.56 93 LYS A N 1
ATOM 694 C CA . LYS A 1 93 ? 12.646 -4.179 -11.749 1.00 95.56 93 LYS A CA 1
ATOM 695 C C . LYS A 1 93 ? 12.567 -5.434 -12.600 1.00 95.56 93 LYS A C 1
ATOM 697 O O . LYS A 1 93 ? 11.919 -6.387 -12.176 1.00 95.56 93 LYS A O 1
ATOM 702 N N . ASN A 1 94 ? 13.241 -5.426 -13.749 1.00 92.50 94 ASN A N 1
ATOM 703 C CA . ASN A 1 94 ? 13.323 -6.585 -14.649 1.00 92.50 94 ASN A CA 1
ATOM 704 C C . ASN A 1 94 ? 11.938 -7.182 -14.986 1.00 92.50 94 ASN A C 1
ATOM 706 O O . ASN A 1 94 ? 11.773 -8.398 -15.067 1.00 92.50 94 ASN A O 1
ATOM 710 N N . TRP A 1 95 ? 10.924 -6.323 -15.150 1.00 91.75 95 TRP A N 1
ATOM 711 C CA . TRP A 1 95 ? 9.553 -6.736 -15.467 1.00 91.75 95 TRP A CA 1
ATOM 712 C C . TRP A 1 95 ? 9.485 -7.492 -16.796 1.00 91.75 95 TRP A C 1
ATOM 714 O O . TRP A 1 95 ? 8.716 -8.442 -16.932 1.00 91.75 95 TRP A O 1
ATOM 724 N N . GLY A 1 96 ? 10.319 -7.082 -17.753 1.00 91.44 96 GLY A N 1
ATOM 725 C CA . GLY A 1 96 ? 10.339 -7.651 -19.090 1.00 91.44 96 GLY A CA 1
ATOM 726 C C . GLY A 1 96 ? 9.210 -7.095 -19.954 1.00 91.44 96 GLY A C 1
ATOM 727 O O . GLY A 1 96 ? 8.028 -7.257 -19.652 1.00 91.44 96 GLY A O 1
ATOM 728 N N . GLN A 1 97 ? 9.553 -6.433 -21.056 1.00 90.56 97 GLN A N 1
ATOM 729 C CA . GLN A 1 97 ? 8.561 -5.915 -22.001 1.00 90.56 97 GLN A CA 1
ATOM 730 C C . GLN A 1 97 ? 9.129 -5.910 -23.422 1.00 90.56 97 GLN A C 1
ATOM 732 O O . GLN A 1 97 ? 10.337 -5.827 -23.618 1.00 90.56 97 GLN A O 1
ATOM 737 N N . ASN A 1 98 ? 8.255 -6.016 -24.424 1.00 92.38 98 ASN A N 1
ATOM 738 C CA . ASN A 1 98 ? 8.658 -5.793 -25.809 1.00 92.38 98 ASN A CA 1
ATOM 739 C C . ASN A 1 98 ? 8.904 -4.298 -26.050 1.00 92.38 98 ASN A C 1
ATOM 741 O O . ASN A 1 98 ? 8.090 -3.470 -25.635 1.00 92.38 98 ASN A O 1
ATOM 745 N N . ASP A 1 99 ? 9.995 -3.972 -26.738 1.00 86.31 99 ASP A N 1
ATOM 746 C CA . ASP A 1 99 ? 10.253 -2.625 -27.240 1.00 86.31 99 ASP A CA 1
ATOM 747 C C . ASP A 1 99 ? 9.311 -2.262 -28.408 1.00 86.31 99 ASP A C 1
ATOM 749 O O . ASP A 1 99 ? 8.504 -3.077 -28.871 1.00 86.31 99 ASP A O 1
ATOM 753 N N . ASP A 1 100 ? 9.433 -1.035 -28.922 1.00 87.31 100 ASP A N 1
ATOM 754 C CA . ASP A 1 100 ? 8.623 -0.544 -30.048 1.00 87.31 100 ASP A CA 1
ATOM 755 C C . ASP A 1 100 ? 8.813 -1.362 -31.345 1.00 87.31 100 ASP A C 1
ATOM 757 O O . ASP A 1 100 ? 7.984 -1.290 -32.254 1.00 87.31 100 ASP A O 1
ATOM 761 N N . ASN A 1 101 ? 9.881 -2.163 -31.437 1.00 89.81 101 ASN A N 1
ATOM 762 C CA . ASN A 1 101 ? 10.184 -3.033 -32.573 1.00 89.81 101 ASN A CA 1
ATOM 763 C C . ASN A 1 101 ? 9.726 -4.486 -32.348 1.00 89.81 101 ASN A C 1
ATOM 765 O O . ASN A 1 101 ? 9.934 -5.335 -33.218 1.00 89.81 101 ASN A O 1
ATOM 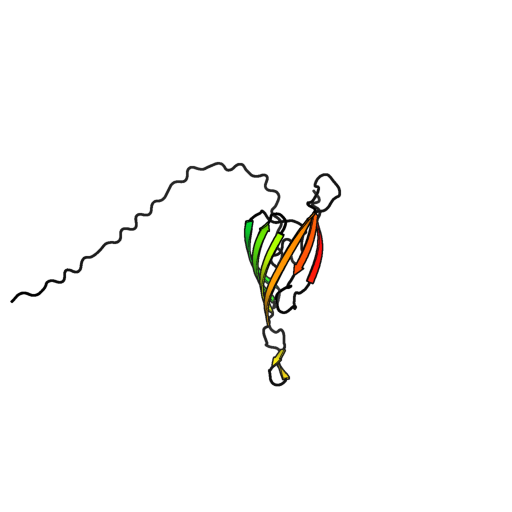769 N N . GLY A 1 102 ? 9.106 -4.788 -31.202 1.00 90.12 102 GLY A N 1
ATOM 770 C CA . GLY A 1 102 ? 8.651 -6.129 -30.839 1.00 90.12 102 GLY A CA 1
ATOM 771 C C . GLY A 1 102 ? 9.756 -7.054 -30.318 1.00 90.12 102 GLY A C 1
ATOM 772 O O . GLY A 1 102 ? 9.532 -8.262 -30.227 1.00 90.12 102 GLY A O 1
ATOM 773 N N . VAL A 1 103 ? 10.938 -6.525 -29.989 1.00 92.81 103 VAL A N 1
ATOM 774 C CA . VAL A 1 103 ? 12.036 -7.285 -29.379 1.00 92.81 103 VAL A CA 1
ATOM 775 C C . VAL A 1 103 ? 11.852 -7.292 -27.865 1.00 92.81 103 VAL A C 1
ATOM 777 O O . VAL A 1 103 ? 11.696 -6.246 -27.242 1.00 92.81 103 VAL A O 1
ATOM 780 N N . TYR A 1 104 ? 11.880 -8.479 -27.261 1.00 93.62 104 TYR A N 1
ATOM 781 C CA . TYR A 1 104 ? 11.754 -8.633 -25.813 1.00 93.62 104 TYR A CA 1
ATOM 782 C C . TYR A 1 104 ? 13.005 -8.117 -25.083 1.00 93.62 104 TYR A C 1
ATOM 784 O O . TYR A 1 104 ? 14.095 -8.666 -25.264 1.00 93.62 104 TYR A O 1
ATOM 792 N N . ASP A 1 105 ? 12.834 -7.106 -24.229 1.00 92.31 105 ASP A N 1
ATOM 793 C CA . ASP A 1 105 ? 13.860 -6.589 -23.323 1.00 92.31 105 ASP A CA 1
ATOM 794 C C . ASP A 1 105 ? 13.607 -7.099 -21.890 1.00 92.31 105 ASP A C 1
ATOM 796 O O . ASP A 1 105 ? 12.657 -6.654 -21.238 1.00 92.31 105 ASP A O 1
ATOM 800 N N . PRO A 1 106 ? 14.448 -8.009 -21.360 1.00 91.19 106 PRO A N 1
ATOM 801 C CA . PRO A 1 106 ? 14.312 -8.525 -19.998 1.00 91.19 106 PRO A CA 1
ATOM 802 C C . PRO A 1 106 ? 14.712 -7.516 -18.912 1.00 91.19 106 PRO A C 1
ATOM 804 O O . PRO A 1 106 ? 14.435 -7.753 -17.740 1.00 91.19 106 PRO A O 1
ATOM 807 N N . THR A 1 107 ? 15.387 -6.421 -19.270 1.00 92.06 107 THR A N 1
ATOM 808 C CA . THR A 1 107 ? 15.900 -5.413 -18.325 1.00 92.06 107 THR A CA 1
ATOM 809 C C . THR A 1 107 ? 14.960 -4.227 -18.137 1.00 92.06 107 THR A C 1
ATOM 811 O O . THR A 1 107 ? 15.268 -3.302 -17.387 1.00 92.06 107 THR A O 1
ATOM 814 N N . TYR A 1 108 ? 13.800 -4.254 -18.796 1.00 92.19 108 TYR A N 1
ATOM 815 C CA . TYR A 1 108 ? 12.797 -3.210 -18.674 1.00 92.19 108 TYR A CA 1
ATOM 816 C C . TYR A 1 108 ? 12.230 -3.137 -17.246 1.00 92.19 108 TYR A C 1
ATOM 818 O O . TYR A 1 108 ? 11.700 -4.121 -16.725 1.00 92.19 108 TYR A O 1
ATOM 826 N N . ASP A 1 109 ? 12.290 -1.950 -16.641 1.00 94.75 109 ASP A N 1
ATOM 827 C CA . ASP A 1 109 ? 11.691 -1.652 -15.338 1.00 94.75 109 ASP A CA 1
ATOM 828 C C . ASP A 1 109 ? 10.286 -1.061 -15.516 1.00 94.75 109 ASP A C 1
ATOM 830 O O . ASP A 1 109 ? 10.105 -0.048 -16.199 1.00 94.75 109 ASP A O 1
ATOM 834 N N . LEU A 1 110 ? 9.292 -1.629 -14.831 1.00 94.25 110 LEU A N 1
ATOM 835 C CA . LEU A 1 110 ? 7.931 -1.104 -14.845 1.00 94.25 110 LEU A CA 1
ATOM 836 C C . LEU A 1 110 ? 7.726 -0.083 -13.726 1.00 94.25 110 LEU A C 1
ATOM 838 O O . LEU A 1 110 ? 7.910 -0.395 -12.549 1.00 94.25 110 LEU A O 1
ATOM 842 N N . TYR A 1 111 ? 7.271 1.114 -14.091 1.00 95.12 111 TYR A N 1
ATOM 843 C CA . TYR A 1 111 ? 6.914 2.180 -13.157 1.00 95.12 111 TYR A CA 1
ATOM 844 C C . TYR A 1 111 ? 5.407 2.411 -13.163 1.00 95.12 111 TYR A C 1
ATOM 846 O O . TYR A 1 111 ? 4.826 2.742 -14.195 1.00 95.12 111 TYR A O 1
ATOM 854 N N . ASP A 1 112 ? 4.789 2.309 -11.991 1.00 94.31 112 ASP A N 1
ATOM 855 C CA . ASP A 1 112 ? 3.346 2.448 -11.831 1.00 94.31 112 ASP A CA 1
ATOM 856 C C . ASP A 1 112 ? 2.986 3.508 -10.781 1.00 94.31 112 ASP A C 1
ATOM 858 O O . ASP A 1 112 ? 3.638 3.657 -9.743 1.00 94.31 112 ASP A O 1
ATOM 862 N N . ARG A 1 113 ? 1.919 4.255 -11.074 1.00 95.38 113 ARG A N 1
ATOM 863 C CA . ARG A 1 113 ? 1.281 5.218 -10.174 1.00 95.38 113 ARG A CA 1
ATOM 864 C C . ARG A 1 113 ? -0.130 4.721 -9.947 1.00 95.38 113 ARG A C 1
ATOM 866 O O . ARG A 1 113 ? -0.936 4.799 -10.867 1.00 95.38 113 ARG A O 1
ATOM 873 N N . SER A 1 114 ? -0.402 4.264 -8.735 1.00 95.00 114 SER A N 1
ATOM 874 C CA . SER A 1 114 ? -1.687 3.695 -8.362 1.00 95.00 114 SER A CA 1
ATOM 875 C C . SER A 1 114 ? -2.349 4.474 -7.232 1.00 95.00 114 SER A C 1
ATOM 877 O O . SER A 1 114 ? -1.688 5.083 -6.383 1.00 95.00 114 SER A O 1
ATOM 879 N N . PHE A 1 115 ? -3.679 4.456 -7.228 1.00 95.81 115 PHE A N 1
ATOM 880 C CA . PHE A 1 115 ? -4.491 4.981 -6.139 1.00 95.81 115 PHE A CA 1
ATOM 881 C C . PHE A 1 115 ? -5.416 3.897 -5.583 1.00 95.81 115 PHE A C 1
ATOM 883 O O . PHE A 1 115 ? -6.127 3.226 -6.336 1.00 95.81 115 PHE A O 1
ATOM 890 N N . ASP A 1 116 ? -5.407 3.766 -4.259 1.00 95.69 116 ASP A N 1
ATOM 891 C CA . ASP A 1 116 ? -6.231 2.825 -3.514 1.00 95.69 116 ASP A CA 1
ATOM 892 C C . ASP A 1 116 ? -7.241 3.573 -2.638 1.00 95.69 116 ASP A C 1
ATOM 894 O O . ASP A 1 116 ? -6.936 4.622 -2.059 1.00 95.69 116 ASP A O 1
ATOM 898 N N . LEU A 1 117 ? -8.416 2.973 -2.473 1.00 96.56 117 LEU A N 1
ATOM 899 C CA . LEU A 1 117 ? -9.475 3.417 -1.575 1.00 96.56 117 LEU A CA 1
ATOM 900 C C . LEU A 1 117 ? -9.934 2.256 -0.697 1.00 96.56 117 LEU A C 1
ATOM 902 O O . LEU A 1 117 ? -10.153 1.153 -1.185 1.00 96.56 117 LEU A O 1
ATOM 906 N N . GLN A 1 118 ? -10.142 2.513 0.590 1.00 97.19 118 GLN A N 1
ATOM 907 C CA . GLN A 1 118 ? -10.750 1.548 1.505 1.00 97.19 118 GLN A CA 1
ATOM 908 C C . GLN A 1 118 ? -11.818 2.232 2.356 1.00 97.19 118 GLN A C 1
ATOM 910 O O . GLN A 1 118 ? -11.557 3.253 2.996 1.00 97.19 118 GLN A O 1
ATOM 915 N N . LEU A 1 119 ? -13.012 1.641 2.353 1.00 97.31 119 LEU A N 1
ATOM 916 C CA . LEU A 1 119 ? -14.183 2.073 3.101 1.00 97.31 119 LEU A CA 1
ATOM 917 C C . LEU A 1 119 ? -14.514 1.036 4.176 1.00 97.31 119 LEU A C 1
ATOM 919 O O . LEU A 1 119 ? -14.857 -0.105 3.870 1.00 97.31 119 LEU A O 1
ATOM 923 N N . GLN A 1 120 ? -14.458 1.446 5.437 1.00 97.19 120 GLN A N 1
ATOM 924 C CA . GLN A 1 120 ? -14.935 0.661 6.566 1.00 97.19 120 GLN A CA 1
ATOM 925 C C . GLN A 1 120 ? -16.466 0.748 6.637 1.00 97.19 120 GLN A C 1
ATOM 927 O O . GLN A 1 120 ? -17.050 1.821 6.792 1.00 97.19 120 GLN A O 1
ATOM 932 N N . ILE A 1 121 ? -17.115 -0.403 6.495 1.00 97.06 121 ILE A N 1
ATOM 933 C CA . ILE A 1 121 ? -18.571 -0.561 6.492 1.00 97.06 121 ILE A CA 1
ATOM 934 C C . ILE A 1 121 ? -19.086 -0.694 7.926 1.00 97.06 121 ILE A C 1
ATOM 936 O O . ILE A 1 121 ? -20.106 -0.099 8.276 1.00 97.06 121 ILE A O 1
ATOM 940 N N . LEU A 1 122 ? -18.379 -1.476 8.746 1.00 95.56 122 LEU A N 1
ATOM 941 C CA . LEU A 1 122 ? -18.802 -1.841 10.094 1.00 95.56 122 LEU A CA 1
ATOM 942 C C . LEU A 1 122 ? -17.637 -1.719 11.075 1.00 95.56 122 LEU A C 1
ATOM 944 O O . LEU A 1 122 ? -16.528 -2.186 10.795 1.00 95.56 122 LEU A O 1
ATOM 948 N N . ASP A 1 123 ? -17.910 -1.104 12.220 1.00 93.81 123 ASP A N 1
ATOM 949 C CA . ASP A 1 123 ? -16.981 -1.051 13.345 1.00 93.81 123 ASP A CA 1
ATOM 950 C C . ASP A 1 123 ? -16.989 -2.379 14.106 1.00 93.81 123 ASP A C 1
ATOM 952 O O . ASP A 1 123 ? -17.990 -3.095 14.136 1.00 93.81 123 ASP A O 1
ATOM 956 N N . GLU A 1 124 ? -15.855 -2.716 14.713 1.00 93.25 124 GLU A N 1
ATOM 957 C CA . GLU A 1 124 ? -15.758 -3.901 15.559 1.00 93.25 124 GLU A CA 1
ATOM 958 C C . GLU A 1 124 ? -16.545 -3.706 16.864 1.00 93.25 124 GLU A C 1
ATOM 960 O O . GLU A 1 124 ? -16.382 -2.696 17.550 1.00 93.25 124 GLU A O 1
ATOM 965 N N . ASP A 1 125 ? -17.346 -4.705 17.236 1.00 90.81 125 ASP A N 1
ATOM 966 C CA . ASP A 1 125 ? -17.930 -4.808 18.574 1.00 90.81 125 ASP A CA 1
ATOM 967 C C . ASP A 1 125 ? -16.980 -5.594 19.478 1.00 90.81 125 ASP A C 1
ATOM 969 O O . ASP A 1 125 ? -16.857 -6.804 19.325 1.00 90.81 125 ASP A O 1
ATOM 973 N N . TYR A 1 126 ? -16.288 -4.937 20.404 1.00 85.81 126 TYR A N 1
ATOM 974 C CA . TYR A 1 126 ? -15.285 -5.602 21.243 1.00 85.81 126 TYR A CA 1
ATOM 975 C C . TYR A 1 126 ? -15.878 -6.613 22.235 1.00 85.81 126 TYR A C 1
ATOM 977 O O . TYR A 1 126 ? -15.204 -7.588 22.558 1.00 85.81 126 TYR A O 1
ATOM 985 N N . ASP A 1 127 ? -17.127 -6.420 22.667 1.00 88.25 127 ASP A N 1
ATOM 986 C CA . ASP A 1 127 ? -17.784 -7.280 23.662 1.00 88.25 127 ASP A CA 1
ATOM 987 C C . ASP A 1 127 ? -18.631 -8.393 23.015 1.00 88.25 127 ASP A C 1
ATOM 989 O O . ASP A 1 127 ? -19.061 -9.336 23.686 1.00 88.25 127 ASP A O 1
ATOM 993 N N . GLY A 1 128 ? -18.870 -8.305 21.704 1.00 88.31 128 GLY A N 1
ATOM 994 C CA . GLY A 1 128 ? -19.682 -9.251 20.943 1.00 88.31 128 GLY A CA 1
ATOM 995 C C . GLY A 1 128 ? -18.937 -9.951 19.808 1.00 88.31 128 GLY A 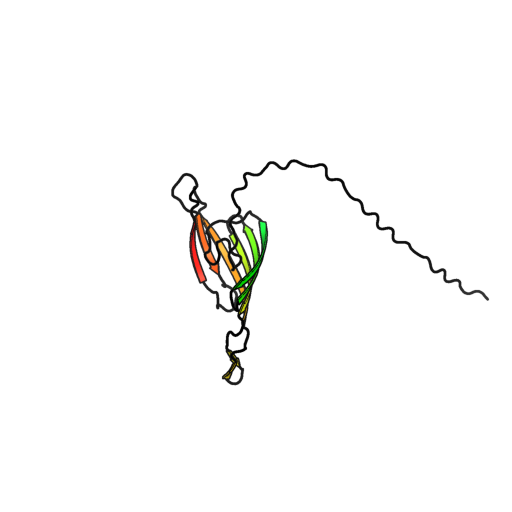C 1
ATOM 996 O O . GLY A 1 128 ? -17.710 -10.027 19.752 1.00 88.31 128 GLY A O 1
ATOM 997 N N . TRP A 1 129 ? -19.697 -10.521 18.872 1.00 89.31 129 TRP A N 1
ATOM 998 C CA . TRP A 1 129 ? -19.155 -11.356 17.785 1.00 89.31 129 TRP A CA 1
ATOM 999 C C . TRP A 1 129 ? -19.015 -10.617 16.459 1.00 89.31 129 TRP A C 1
ATOM 1001 O O . TRP A 1 129 ? -18.529 -11.189 15.487 1.00 89.31 129 TRP A O 1
ATOM 1011 N N . VAL A 1 130 ? -19.436 -9.355 16.404 1.00 94.12 130 VAL A N 1
ATOM 1012 C CA . VAL A 1 130 ? -19.395 -8.563 15.178 1.00 94.12 130 VAL A CA 1
ATOM 1013 C C . VAL A 1 130 ? -17.942 -8.157 14.896 1.00 94.12 130 VAL A C 1
ATOM 1015 O O . VAL A 1 130 ? -17.323 -7.503 15.743 1.00 94.12 130 VAL A O 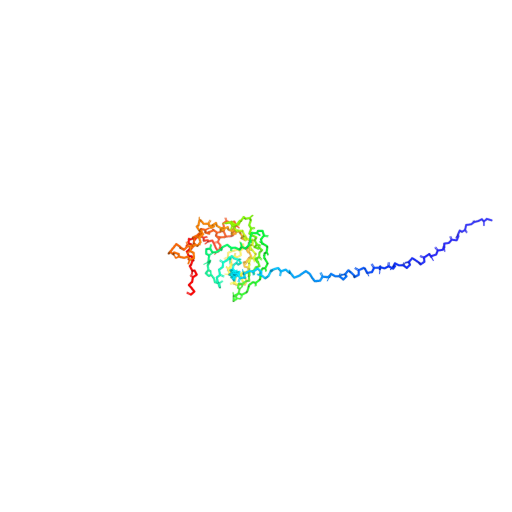1
ATOM 1018 N N . PRO A 1 131 ? -17.353 -8.571 13.758 1.00 95.31 131 PRO A N 1
ATOM 1019 C CA . PRO A 1 131 ? -16.042 -8.094 13.342 1.00 95.31 131 PRO A CA 1
ATOM 1020 C C . PRO A 1 131 ? -16.169 -6.717 12.686 1.00 95.31 131 PRO A C 1
ATOM 1022 O O . PRO A 1 131 ? -17.231 -6.354 12.173 1.00 95.31 131 PRO A O 1
ATOM 1025 N N . SER A 1 132 ? -15.062 -5.981 12.612 1.00 95.94 132 SER A N 1
ATOM 1026 C CA . SER A 1 132 ? -15.009 -4.852 11.689 1.00 95.94 132 SER A CA 1
ATOM 1027 C C . SER A 1 132 ? -15.028 -5.365 10.251 1.00 95.94 132 SER A C 1
ATOM 1029 O O . SER A 1 132 ? -14.393 -6.378 9.956 1.00 95.94 132 SER A O 1
ATOM 1031 N N . LEU A 1 133 ? -15.734 -4.668 9.362 1.00 97.31 133 LEU A N 1
ATOM 1032 C CA . LEU A 1 133 ? -15.847 -5.007 7.945 1.00 97.31 133 LEU A CA 1
ATOM 1033 C C . LEU A 1 133 ? -15.408 -3.820 7.091 1.00 97.31 133 LEU A C 1
ATOM 1035 O O . LEU A 1 133 ? -15.865 -2.702 7.326 1.00 97.31 133 LEU A O 1
ATOM 1039 N N . ALA A 1 134 ? -14.586 -4.060 6.071 1.00 97.62 134 ALA A N 1
ATOM 1040 C CA . ALA A 1 134 ? -14.188 -3.035 5.111 1.00 97.62 134 ALA A CA 1
ATOM 1041 C C . ALA A 1 134 ? -14.144 -3.568 3.678 1.00 97.62 134 ALA A C 1
ATOM 1043 O O . ALA A 1 134 ? -13.767 -4.716 3.439 1.00 97.62 134 ALA A O 1
ATOM 1044 N N . LEU A 1 135 ? -14.496 -2.698 2.735 1.00 97.88 135 LEU A N 1
ATOM 1045 C CA . LEU A 1 135 ? -14.384 -2.908 1.296 1.00 97.88 135 LEU A CA 1
ATOM 1046 C C . LEU A 1 135 ? -13.228 -2.059 0.763 1.00 97.88 135 LEU A C 1
ATOM 1048 O O . LEU A 1 135 ? -13.181 -0.852 1.010 1.00 97.88 135 LEU A O 1
ATOM 1052 N N . GLY A 1 136 ? -12.302 -2.685 0.049 1.00 97.06 136 GLY A N 1
ATOM 1053 C CA . GLY A 1 136 ? -11.136 -2.038 -0.537 1.00 97.06 136 GLY A CA 1
ATOM 1054 C C . GLY A 1 136 ? -11.082 -2.190 -2.050 1.00 97.06 136 GLY A C 1
ATOM 1055 O O . GLY A 1 136 ? -11.445 -3.228 -2.597 1.00 97.06 136 GLY A O 1
ATOM 1056 N N . PHE A 1 137 ? -10.586 -1.142 -2.697 1.00 97.00 137 PHE A N 1
ATOM 1057 C CA . PHE A 1 137 ? -10.276 -1.057 -4.117 1.00 97.00 137 PHE A CA 1
ATOM 1058 C C . PHE A 1 137 ? -8.816 -0.637 -4.232 1.00 97.00 137 PHE A C 1
ATOM 1060 O O . PHE A 1 137 ? -8.446 0.473 -3.841 1.00 97.00 137 PHE A O 1
ATOM 1067 N N . ARG A 1 138 ? -7.972 -1.529 -4.728 1.00 95.00 138 ARG A N 1
ATOM 1068 C CA . ARG A 1 138 ? -6.547 -1.293 -4.932 1.00 95.00 138 ARG A CA 1
ATOM 1069 C C . ARG A 1 138 ? -6.282 -1.057 -6.402 1.00 95.00 138 ARG A C 1
ATOM 1071 O O . ARG A 1 138 ? -6.822 -1.783 -7.229 1.00 95.00 138 ARG A O 1
ATOM 1078 N N . ASP A 1 139 ? -5.423 -0.081 -6.692 1.00 93.62 139 ASP A N 1
ATOM 1079 C CA . ASP A 1 139 ? -5.012 0.247 -8.059 1.00 93.62 139 ASP A CA 1
ATOM 1080 C C . ASP A 1 139 ? -6.232 0.385 -8.992 1.00 93.62 139 ASP A C 1
ATOM 1082 O O . ASP A 1 139 ? -6.346 -0.267 -10.030 1.00 93.62 139 ASP A O 1
ATOM 1086 N N . PHE A 1 140 ? -7.197 1.211 -8.559 1.00 88.38 140 PHE A N 1
ATOM 1087 C CA . PHE A 1 140 ? -8.367 1.538 -9.383 1.00 88.38 140 PHE A CA 1
ATOM 1088 C C . PHE A 1 140 ? -8.044 2.645 -10.401 1.00 88.38 140 PHE A C 1
ATOM 1090 O O . PHE A 1 140 ? -8.704 2.755 -11.432 1.00 88.38 140 PHE A O 1
ATOM 1097 N N . LEU A 1 141 ? -7.017 3.459 -10.116 1.00 88.38 141 LEU A N 1
ATOM 1098 C CA . LEU A 1 141 ? -6.411 4.418 -11.042 1.00 88.38 141 LEU A CA 1
ATOM 1099 C C . LEU A 1 141 ? -4.914 4.124 -11.155 1.00 88.38 141 LEU A C 1
ATOM 1101 O O . LEU A 1 141 ? -4.139 4.644 -10.354 1.00 88.38 141 LEU A O 1
ATOM 1105 N N . GLY A 1 142 ? -4.518 3.325 -12.142 1.00 87.50 142 GLY A N 1
ATOM 1106 C CA . GLY A 1 142 ? -3.119 3.008 -12.427 1.00 87.50 142 GLY A CA 1
ATOM 1107 C C . GLY A 1 142 ? -2.977 2.064 -13.616 1.00 87.50 142 GLY A C 1
ATOM 1108 O O . GLY A 1 142 ? -3.834 2.036 -14.501 1.00 87.50 142 GLY A O 1
ATOM 1109 N N . THR A 1 143 ? -1.866 1.332 -13.675 1.00 87.44 143 THR A N 1
ATOM 1110 C CA . THR A 1 143 ? -1.582 0.379 -14.768 1.00 87.44 143 THR A CA 1
ATOM 1111 C C . THR A 1 143 ? -2.356 -0.935 -14.648 1.00 87.44 143 THR A C 1
ATOM 1113 O O . THR A 1 143 ? -2.440 -1.678 -15.624 1.00 87.44 143 THR A O 1
ATOM 1116 N N . GLY A 1 144 ? -2.932 -1.221 -13.477 1.00 91.06 144 GLY A N 1
ATOM 1117 C CA . GLY A 1 144 ? -3.741 -2.408 -13.220 1.00 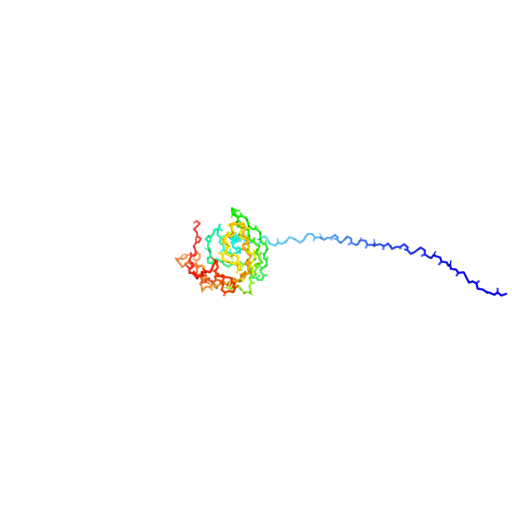91.06 144 GLY A CA 1
ATOM 1118 C C . GLY A 1 144 ? -2.945 -3.631 -12.754 1.00 91.06 144 GLY A C 1
ATOM 1119 O O . GLY A 1 144 ? -3.536 -4.666 -12.453 1.00 91.06 144 GLY A O 1
ATOM 1120 N N . VAL A 1 145 ? -1.616 -3.531 -12.653 1.00 91.44 145 VAL A N 1
ATOM 1121 C CA . VAL A 1 145 ? -0.739 -4.634 -12.215 1.00 91.44 145 VAL A CA 1
ATOM 1122 C C . VAL A 1 145 ? -1.055 -5.087 -10.793 1.00 91.44 145 VAL A C 1
ATOM 1124 O O . VAL A 1 145 ? -0.939 -6.271 -10.481 1.00 91.44 145 VAL A O 1
ATOM 1127 N N . TYR A 1 146 ? -1.469 -4.156 -9.931 1.00 91.88 146 TYR A N 1
ATOM 1128 C CA . TYR A 1 146 ? -1.861 -4.444 -8.552 1.00 91.88 146 TYR A CA 1
ATOM 1129 C C . TYR A 1 146 ? -3.375 -4.353 -8.342 1.00 91.88 146 TYR A C 1
ATOM 1131 O O . TYR A 1 146 ? -3.822 -4.318 -7.190 1.00 91.88 146 TYR A O 1
ATOM 1139 N N . SER A 1 147 ? -4.159 -4.301 -9.426 1.00 95.00 147 SER A N 1
ATOM 1140 C CA . SER A 1 147 ? -5.603 -4.096 -9.348 1.00 95.00 147 SER A CA 1
ATOM 1141 C C . SER A 1 147 ? -6.276 -5.219 -8.579 1.00 95.00 147 SER A C 1
ATOM 1143 O O . SER A 1 147 ? -6.045 -6.401 -8.838 1.00 95.00 147 SER A O 1
ATOM 1145 N N . SER A 1 148 ? -7.068 -4.845 -7.579 1.00 95.00 148 SER A N 1
ATOM 1146 C CA . SER A 1 148 ? -7.872 -5.803 -6.827 1.00 95.00 148 SER A CA 1
ATOM 1147 C C . SER A 1 148 ? -9.010 -5.129 -6.079 1.00 95.00 148 SER A C 1
ATOM 1149 O O . SER A 1 148 ? -8.859 -4.042 -5.521 1.00 95.00 148 SER A O 1
ATOM 1151 N N . GLU A 1 149 ? -10.130 -5.830 -5.985 1.00 96.31 149 GLU A N 1
ATOM 1152 C CA . GLU A 1 149 ? -11.208 -5.537 -5.053 1.00 96.31 149 GLU A CA 1
ATOM 1153 C C . GLU A 1 149 ? -11.235 -6.594 -3.951 1.00 96.31 149 GLU A C 1
ATOM 1155 O O . GLU A 1 149 ? -11.109 -7.794 -4.204 1.00 96.31 149 GLU A O 1
ATOM 1160 N N . TYR A 1 150 ? -11.398 -6.161 -2.704 1.00 96.19 150 TYR A N 1
ATOM 1161 C CA . TYR A 1 150 ? -11.438 -7.079 -1.572 1.00 96.19 150 TYR A CA 1
ATOM 1162 C C . TYR A 1 150 ? -12.444 -6.648 -0.515 1.00 96.19 150 TYR A C 1
ATOM 1164 O O . TYR A 1 150 ? -12.648 -5.465 -0.255 1.00 96.19 150 TYR A O 1
ATOM 1172 N N . LEU A 1 151 ? -13.030 -7.642 0.148 1.00 97.56 151 LEU A N 1
ATOM 1173 C CA . LEU A 1 151 ? -13.804 -7.478 1.370 1.00 97.56 151 LEU A CA 1
ATOM 1174 C C . LEU A 1 151 ? -13.028 -8.150 2.501 1.00 97.56 151 LEU A C 1
ATOM 1176 O O . LEU A 1 151 ? -12.662 -9.320 2.390 1.00 97.56 151 LEU A O 1
ATOM 1180 N N . VAL A 1 152 ? -12.768 -7.420 3.580 1.00 97.31 152 VAL A N 1
ATOM 1181 C CA . VAL A 1 152 ? -12.009 -7.923 4.728 1.00 97.31 152 VAL A CA 1
ATOM 1182 C C . VAL A 1 152 ? -12.815 -7.777 6.007 1.00 97.31 152 VAL A C 1
ATOM 1184 O O . VAL A 1 152 ? -13.433 -6.739 6.244 1.00 97.31 152 VAL A O 1
ATOM 1187 N N . ALA A 1 153 ? -12.779 -8.821 6.833 1.00 96.69 153 ALA A N 1
ATOM 1188 C CA . ALA A 1 153 ? -13.285 -8.804 8.194 1.00 96.69 153 ALA A CA 1
ATOM 1189 C C . ALA A 1 153 ? -12.112 -8.913 9.176 1.00 96.69 153 ALA A C 1
ATOM 1191 O O . ALA A 1 153 ? -11.205 -9.723 8.978 1.00 96.69 153 ALA A O 1
ATOM 1192 N N . SER A 1 154 ? -12.108 -8.103 10.230 1.00 94.69 154 SER A N 1
ATOM 1193 C CA . SER A 1 154 ? -11.055 -8.126 11.250 1.00 94.69 154 SER A CA 1
ATOM 1194 C C . SER A 1 154 ? -11.656 -8.136 12.646 1.00 94.69 154 SER A C 1
ATOM 1196 O O . SER A 1 154 ? -12.597 -7.396 12.932 1.00 94.69 154 SER A O 1
ATOM 1198 N N . LYS A 1 155 ? -11.108 -9.005 13.496 1.00 93.38 155 LYS A N 1
ATOM 1199 C CA . LYS A 1 155 ? -11.520 -9.192 14.882 1.00 93.38 155 LYS A CA 1
ATOM 1200 C C . LYS A 1 155 ? -10.286 -9.217 15.772 1.00 93.38 155 LYS A C 1
ATOM 1202 O O . LYS A 1 155 ? -9.330 -9.940 15.496 1.00 93.38 155 LYS A O 1
ATOM 1207 N N . THR A 1 156 ? -10.325 -8.428 16.825 1.00 89.44 156 THR A N 1
ATOM 1208 C CA . THR A 1 156 ? -9.347 -8.398 17.896 1.00 89.44 156 THR A CA 1
ATOM 1209 C C . THR A 1 156 ? -9.673 -9.529 18.869 1.00 89.44 156 THR A C 1
ATOM 1211 O O . THR A 1 156 ? -10.786 -9.616 19.383 1.00 89.44 156 THR A O 1
ATOM 1214 N N . VAL A 1 157 ? -8.706 -10.418 19.101 1.00 83.94 157 VAL A N 1
ATOM 1215 C CA . VAL A 1 157 ? -8.802 -11.494 20.097 1.00 83.94 157 VAL A CA 1
ATOM 1216 C C . VAL A 1 157 ? -7.848 -11.131 21.229 1.00 83.94 157 VAL A C 1
ATOM 1218 O O . VAL A 1 157 ? -6.646 -11.015 20.986 1.00 83.94 157 VAL A O 1
ATOM 1221 N N . ALA A 1 158 ? -8.390 -10.891 22.421 1.00 66.69 158 ALA A N 1
ATOM 1222 C CA . ALA A 1 158 ? -7.646 -10.557 23.635 1.00 66.69 158 ALA A CA 1
ATOM 1223 C C . ALA A 1 158 ? -7.835 -11.649 24.691 1.00 66.69 158 ALA A C 1
ATOM 1225 O O . ALA A 1 158 ? -8.955 -12.206 24.755 1.00 66.69 158 ALA A O 1
#